Protein AF-A0A937ZVG6-F1 (afdb_monomer_lite)

Sequence (61 aa):
MSAPPSPRLRGSGRERMLVTPEGIALPITLASKGARAGALLMDLVFVALLQIATTVALASI

Structure (mmCIF, N/CA/C/O backbone):
data_AF-A0A937ZVG6-F1
#
_entry.id   AF-A0A937ZVG6-F1
#
loop_
_atom_site.group_PDB
_atom_site.id
_atom_site.type_symbol
_atom_site.label_atom_id
_atom_site.label_alt_id
_atom_site.label_comp_id
_atom_site.label_asym_id
_atom_site.label_entity_id
_atom_site.label_seq_id
_atom_site.pdbx_PDB_ins_code
_atom_site.Cartn_x
_atom_site.Cartn_y
_atom_site.Cartn_z
_atom_site.occupancy
_atom_site.B_iso_or_equiv
_atom_site.auth_seq_id
_atom_site.auth_comp_id
_atom_site.auth_asym_id
_atom_site.auth_atom_id
_atom_site.pdbx_PDB_model_num
ATOM 1 N N . MET A 1 1 ? -26.515 19.862 31.691 1.00 50.84 1 MET A N 1
ATOM 2 C CA . MET A 1 1 ? -25.209 19.450 31.133 1.00 50.84 1 MET A CA 1
ATOM 3 C C . MET A 1 1 ? -25.470 18.360 30.093 1.00 50.84 1 MET A C 1
ATOM 5 O O . MET A 1 1 ? -25.701 17.223 30.477 1.00 50.84 1 MET A O 1
ATOM 9 N N . SER A 1 2 ? -25.592 18.700 28.806 1.00 55.41 2 SER A N 1
ATOM 10 C CA . SER A 1 2 ? -25.915 17.732 27.742 1.00 55.41 2 SER A CA 1
ATOM 11 C C . SER A 1 2 ? -24.633 17.150 27.151 1.00 55.41 2 SER A C 1
ATOM 13 O O . SER A 1 2 ? -23.808 17.897 26.630 1.00 55.41 2 SER A O 1
ATOM 15 N N . ALA A 1 3 ? -24.459 15.832 27.238 1.00 68.69 3 ALA A N 1
ATOM 16 C CA . ALA A 1 3 ? -23.367 15.133 26.567 1.00 68.69 3 ALA A CA 1
ATOM 17 C C . ALA A 1 3 ? -23.493 15.281 25.034 1.00 68.69 3 ALA A C 1
ATOM 19 O O . ALA A 1 3 ? -24.618 15.250 24.524 1.00 68.69 3 ALA A O 1
ATOM 20 N N . PRO A 1 4 ? -22.382 15.437 24.289 1.00 69.69 4 PRO A N 1
ATOM 21 C CA . PRO A 1 4 ? -22.432 15.453 22.834 1.00 69.69 4 PRO A CA 1
ATOM 22 C C . PRO A 1 4 ? -22.904 14.087 22.305 1.00 69.69 4 PRO A C 1
ATOM 24 O O . PRO A 1 4 ? -22.581 13.051 22.895 1.00 69.69 4 PRO A O 1
ATOM 27 N N . PRO A 1 5 ? -23.681 14.057 21.208 1.00 62.00 5 PRO A N 1
ATOM 28 C CA . PRO A 1 5 ? -24.172 12.814 20.635 1.00 62.00 5 PRO A CA 1
ATOM 29 C C . PRO A 1 5 ? -22.989 11.969 20.155 1.00 62.00 5 PRO A C 1
ATOM 31 O O . PRO A 1 5 ? -22.222 12.384 19.288 1.00 62.00 5 PRO A O 1
ATOM 34 N N . SER A 1 6 ? -22.842 10.773 20.725 1.00 66.38 6 SER A N 1
ATOM 35 C CA . SER A 1 6 ? -21.869 9.789 20.266 1.00 66.38 6 SER A CA 1
ATOM 36 C C . SER A 1 6 ? -22.265 9.308 18.865 1.00 66.38 6 SER A C 1
ATOM 38 O O . SER A 1 6 ? -23.402 8.854 18.673 1.00 66.38 6 SER A O 1
ATOM 40 N N . PRO A 1 7 ? -21.372 9.392 17.860 1.00 63.44 7 PRO A N 1
ATOM 41 C CA . PRO A 1 7 ? -21.612 8.782 16.563 1.00 63.44 7 PRO A CA 1
ATOM 42 C C . PRO A 1 7 ? -21.728 7.274 16.784 1.00 63.44 7 PRO A C 1
ATOM 44 O O . PRO A 1 7 ? -20.739 6.578 16.991 1.00 63.44 7 PRO A O 1
ATOM 47 N N . ARG A 1 8 ? -22.957 6.752 16.799 1.00 60.72 8 ARG A N 1
ATOM 48 C CA . ARG A 1 8 ? -23.224 5.313 16.880 1.00 60.72 8 ARG A CA 1
ATOM 49 C C . ARG A 1 8 ? -22.882 4.672 15.535 1.00 60.72 8 ARG A C 1
ATOM 51 O O . ARG A 1 8 ? -23.769 4.267 14.789 1.00 60.72 8 ARG A O 1
ATOM 58 N N . LEU A 1 9 ? -21.590 4.591 15.221 1.00 60.16 9 LEU A N 1
ATOM 59 C CA . LEU A 1 9 ? -21.070 3.753 14.150 1.00 60.16 9 LEU A CA 1
ATOM 60 C C . LEU A 1 9 ? -20.920 2.333 14.694 1.00 60.16 9 LEU A C 1
ATOM 62 O O . LEU A 1 9 ? -20.143 2.022 15.590 1.00 60.16 9 LEU A O 1
ATOM 66 N N . ARG A 1 10 ? -21.793 1.487 14.170 1.00 53.69 10 ARG A N 1
ATOM 67 C CA . ARG A 1 10 ? -22.029 0.089 14.503 1.00 53.69 10 ARG A CA 1
ATOM 68 C C . ARG A 1 10 ? -20.724 -0.718 14.621 1.00 53.69 10 ARG A C 1
ATOM 70 O O . ARG A 1 10 ? -20.125 -1.101 13.626 1.00 53.69 10 ARG A O 1
ATOM 77 N N . GLY A 1 11 ? -20.337 -0.981 15.868 1.00 56.06 11 GLY A N 1
ATOM 78 C CA . GLY A 1 11 ? -19.648 -2.171 16.372 1.00 56.06 11 GLY A CA 1
ATOM 79 C C . GLY A 1 11 ? -18.694 -2.921 15.439 1.00 56.06 11 GLY A C 1
ATOM 80 O O . GLY A 1 11 ? -19.084 -3.818 14.700 1.00 56.06 11 GLY A O 1
ATOM 81 N N . SER A 1 12 ? -17.402 -2.690 15.632 1.00 55.41 12 SER A N 1
ATOM 82 C CA . SER A 1 12 ? -16.372 -3.723 15.503 1.00 55.41 12 SER A CA 1
ATOM 83 C C . SER A 1 12 ? -15.202 -3.221 16.350 1.00 55.41 12 SER A C 1
ATOM 85 O O . SER A 1 12 ? -14.788 -2.098 16.095 1.00 55.41 12 SER A O 1
ATOM 87 N N . GLY A 1 13 ? -14.723 -3.968 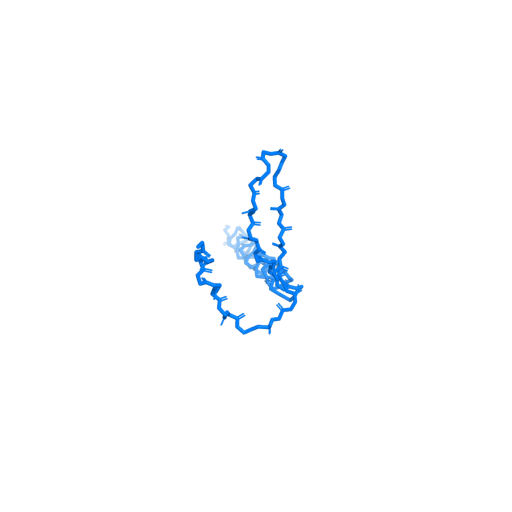17.357 1.00 60.34 13 GLY A N 1
ATOM 88 C CA . GLY A 1 13 ? -13.823 -3.551 18.467 1.00 60.34 13 GLY A CA 1
ATOM 89 C C . GLY A 1 13 ? -12.450 -2.932 18.119 1.00 60.34 13 GLY A C 1
ATOM 90 O O . GLY A 1 13 ? -11.403 -3.350 18.622 1.00 60.34 13 GLY A O 1
ATOM 91 N N . ARG A 1 14 ? -12.458 -1.930 17.247 1.00 66.25 14 ARG A N 1
ATOM 92 C CA . ARG A 1 14 ? -11.345 -1.273 16.562 1.00 66.25 14 ARG A CA 1
ATOM 93 C C . ARG A 1 14 ? -11.211 0.193 16.955 1.00 66.25 14 ARG A C 1
ATOM 95 O O . ARG A 1 14 ? -10.185 0.791 16.660 1.00 66.25 14 ARG A O 1
ATOM 102 N N . GLU A 1 15 ? -12.205 0.755 17.629 1.00 73.94 15 GLU A N 1
ATOM 103 C CA . GLU A 1 15 ? -12.098 2.081 18.223 1.00 73.94 15 GLU A CA 1
ATOM 104 C C . GLU A 1 15 ? -11.224 1.998 19.485 1.00 73.94 15 GLU A C 1
ATOM 106 O O . GLU A 1 15 ? -11.324 1.056 20.284 1.00 73.94 15 GLU A O 1
ATOM 111 N N . ARG A 1 16 ? -10.283 2.929 19.614 1.00 80.06 16 ARG A N 1
ATOM 112 C CA . ARG A 1 16 ? -9.414 3.094 20.779 1.00 80.06 16 ARG A CA 1
ATOM 113 C C . ARG A 1 16 ? -9.545 4.540 21.231 1.00 80.06 16 ARG A C 1
ATOM 115 O O . ARG A 1 16 ? -9.495 5.452 20.413 1.00 80.06 16 ARG A O 1
ATOM 122 N N . MET A 1 17 ? -9.699 4.741 22.531 1.00 85.12 17 MET A N 1
ATOM 123 C CA . MET A 1 17 ? -9.651 6.069 23.126 1.00 85.12 17 MET A CA 1
ATOM 124 C C . MET A 1 17 ? -8.223 6.319 23.597 1.00 85.12 17 MET A C 1
ATOM 126 O O . MET A 1 17 ? -7.739 5.622 24.488 1.00 85.12 17 MET A O 1
ATOM 130 N N . LEU A 1 18 ? -7.541 7.268 22.959 1.00 86.19 18 LEU A N 1
ATOM 131 C CA . LEU A 1 18 ? -6.227 7.725 23.389 1.00 86.19 18 LEU A CA 1
ATOM 132 C C . LEU A 1 18 ? -6.419 8.981 24.233 1.00 86.19 18 LEU A C 1
ATOM 134 O O . LEU A 1 18 ? -6.982 9.961 23.757 1.00 86.19 18 LEU A O 1
ATOM 138 N N . VAL A 1 19 ? -5.958 8.955 25.478 1.00 89.19 19 VAL A N 1
ATOM 139 C CA . VAL A 1 19 ? -5.888 10.163 26.302 1.00 89.19 19 VAL A CA 1
ATOM 140 C C . VAL A 1 19 ? -4.497 10.748 26.112 1.00 89.19 19 VAL A C 1
ATOM 142 O O . VAL A 1 19 ? -3.501 10.075 26.380 1.00 89.19 19 VAL A O 1
ATOM 145 N N . THR A 1 20 ? -4.422 11.966 25.580 1.00 90.25 20 THR A N 1
ATOM 146 C CA . THR A 1 20 ? -3.150 12.690 25.484 1.00 90.25 20 THR A CA 1
ATOM 147 C C . THR A 1 20 ? -2.706 13.143 26.882 1.00 90.25 20 THR A C 1
ATOM 149 O O . THR 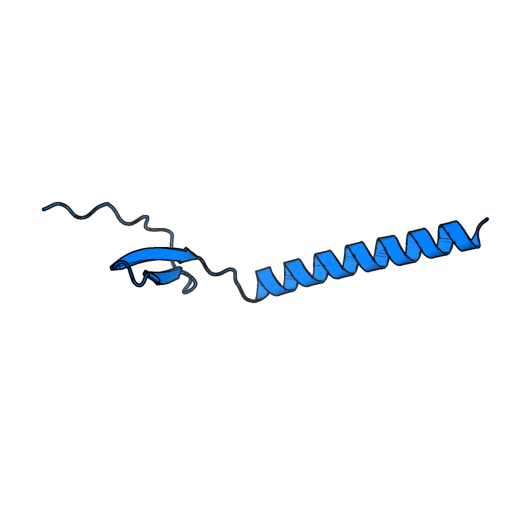A 1 20 ? -3.546 13.258 27.777 1.00 90.25 20 THR A O 1
ATOM 152 N N . PRO A 1 21 ? -1.408 13.417 27.113 1.00 88.06 21 PRO A N 1
ATOM 153 C CA . PRO A 1 21 ? -0.937 13.947 28.401 1.00 88.06 21 PRO A CA 1
ATOM 154 C C . PRO A 1 21 ? -1.609 15.275 28.788 1.00 88.06 21 PRO A C 1
ATOM 156 O O . PRO A 1 21 ? -1.745 15.564 29.970 1.00 88.06 21 PRO A O 1
ATOM 159 N N . GLU A 1 22 ? -2.113 16.022 27.803 1.00 92.88 22 GLU A N 1
ATOM 160 C CA . GLU A 1 22 ? -2.912 17.243 27.986 1.00 92.88 22 GLU A CA 1
ATOM 161 C C . GLU A 1 22 ? -4.343 16.975 28.496 1.00 92.88 22 GLU A C 1
ATOM 163 O O . GLU A 1 22 ? -5.145 17.894 28.644 1.00 92.88 22 GLU A O 1
ATOM 168 N N . GLY A 1 23 ? -4.714 15.709 28.712 1.00 89.06 23 GLY A N 1
ATOM 169 C CA . GLY A 1 23 ? -6.051 15.306 29.149 1.00 89.06 23 GLY A CA 1
ATOM 170 C C . GLY A 1 23 ? -7.114 15.353 28.047 1.00 89.06 23 GLY A C 1
ATOM 171 O O . GLY A 1 23 ? -8.301 15.200 28.335 1.00 89.06 23 GLY A O 1
ATOM 172 N N . ILE A 1 24 ? -6.720 15.541 26.782 1.00 90.06 24 ILE A N 1
ATOM 173 C CA . ILE A 1 24 ? -7.649 15.581 25.648 1.00 90.06 24 ILE A CA 1
ATOM 174 C C . ILE A 1 24 ? -7.887 14.152 25.153 1.00 90.06 24 ILE A C 1
ATOM 176 O O . ILE A 1 24 ? -6.954 13.428 24.798 1.00 90.06 24 ILE A O 1
ATOM 180 N N . ALA A 1 25 ? -9.154 13.737 25.118 1.00 88.88 25 ALA A N 1
ATOM 181 C CA . ALA A 1 25 ? -9.541 12.448 24.562 1.00 88.88 25 ALA A CA 1
ATOM 182 C C . ALA A 1 25 ? -9.547 12.515 23.029 1.00 88.88 25 ALA A C 1
ATOM 184 O O . ALA A 1 25 ? -10.348 13.232 22.428 1.00 88.88 25 ALA A O 1
ATOM 185 N N . LEU A 1 26 ? -8.671 11.734 22.400 1.00 87.25 26 LEU A N 1
ATOM 186 C CA . LEU A 1 26 ? -8.599 11.564 20.957 1.00 87.25 26 LEU A CA 1
ATOM 187 C C . LEU A 1 26 ? -9.150 10.176 20.580 1.00 87.25 26 LEU A C 1
ATOM 189 O O . LEU A 1 26 ? -8.465 9.165 20.778 1.00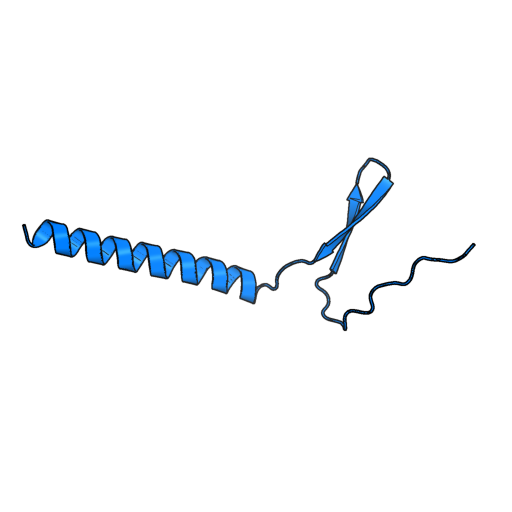 87.25 26 LEU A O 1
ATOM 193 N N . PRO A 1 27 ? -10.385 10.087 20.055 1.00 85.00 27 PRO A N 1
ATOM 194 C CA . PRO A 1 27 ? -10.908 8.833 19.535 1.00 85.00 27 PRO A CA 1
ATOM 195 C C . PRO A 1 27 ? -10.181 8.488 18.233 1.00 85.00 27 PRO A C 1
ATOM 197 O O . PRO A 1 27 ? -10.216 9.245 17.263 1.00 85.00 27 PRO A O 1
ATOM 200 N N . ILE A 1 28 ? -9.510 7.338 18.206 1.00 85.50 28 ILE A N 1
ATOM 201 C CA . ILE A 1 28 ? -8.820 6.833 17.018 1.00 85.50 28 ILE A CA 1
ATOM 202 C C . ILE A 1 28 ? -9.442 5.510 16.579 1.00 85.50 28 ILE A C 1
ATOM 204 O O . ILE A 1 28 ? -9.767 4.638 17.387 1.00 85.50 28 ILE A O 1
ATOM 208 N N . THR A 1 29 ? -9.583 5.335 15.267 1.00 84.69 29 THR A N 1
ATOM 209 C CA . THR A 1 29 ? -10.046 4.072 14.687 1.00 84.69 29 THR A CA 1
ATOM 210 C C . THR A 1 29 ? -8.855 3.292 14.159 1.00 84.69 29 THR A C 1
ATOM 212 O O . THR A 1 29 ? -8.133 3.745 13.272 1.00 84.69 29 THR A O 1
ATOM 215 N N . LEU A 1 30 ? -8.646 2.093 14.694 1.00 81.44 30 LEU A N 1
ATOM 216 C CA . LEU A 1 30 ? -7.569 1.218 14.268 1.00 81.44 30 LEU A CA 1
ATOM 217 C C . LEU A 1 30 ? -8.001 0.386 13.056 1.00 81.44 30 LEU A C 1
ATOM 219 O O . LEU A 1 30 ? -8.945 -0.402 13.130 1.00 81.44 30 LEU A O 1
ATOM 223 N N . ALA A 1 31 ? -7.268 0.500 11.948 1.00 82.00 31 ALA A N 1
ATOM 224 C CA . ALA A 1 31 ? -7.482 -0.359 10.787 1.00 82.00 31 ALA A CA 1
ATOM 225 C C . ALA A 1 31 ? -7.404 -1.850 11.170 1.00 82.00 31 ALA A C 1
ATOM 227 O O . ALA A 1 31 ? -6.621 -2.256 12.037 1.00 82.00 31 ALA A O 1
ATOM 228 N N . SER A 1 32 ? -8.218 -2.682 10.514 1.00 85.06 32 SER A N 1
ATOM 229 C CA . SER A 1 32 ? -8.228 -4.126 10.749 1.00 85.06 32 SER A CA 1
ATOM 230 C C . SER A 1 32 ? -6.871 -4.771 10.438 1.00 85.06 32 SER A C 1
ATOM 232 O O . SER A 1 32 ? -6.120 -4.282 9.596 1.00 85.06 32 SER A O 1
ATOM 234 N N . LYS A 1 33 ? -6.574 -5.917 11.076 1.00 84.31 33 LYS A N 1
ATOM 235 C CA . LYS A 1 33 ? -5.388 -6.725 10.736 1.00 84.31 33 LYS A CA 1
ATOM 236 C C . LYS A 1 33 ? -5.338 -7.045 9.230 1.00 84.31 33 LYS A C 1
ATOM 238 O O . LYS A 1 33 ? -4.280 -6.936 8.628 1.00 84.31 33 LYS A O 1
ATOM 243 N N . GLY A 1 34 ? -6.494 -7.346 8.628 1.00 86.69 34 GLY A N 1
ATOM 244 C CA . GLY A 1 34 ? -6.624 -7.599 7.190 1.00 86.69 34 GLY A CA 1
ATOM 245 C C . GLY A 1 34 ? -6.380 -6.366 6.318 1.00 86.69 34 GLY A C 1
ATOM 246 O O . GLY A 1 34 ? -5.687 -6.476 5.318 1.00 86.69 34 GLY A O 1
ATOM 247 N N . ALA A 1 35 ? -6.864 -5.183 6.711 1.00 90.31 35 ALA A N 1
ATOM 248 C CA . ALA A 1 35 ? -6.628 -3.946 5.960 1.00 90.31 35 ALA A CA 1
ATOM 249 C C . ALA A 1 35 ? -5.137 -3.582 5.915 1.00 90.31 35 ALA A C 1
ATOM 251 O O . ALA A 1 35 ? -4.635 -3.170 4.876 1.00 90.31 35 ALA A O 1
ATOM 252 N N . ARG A 1 36 ? -4.413 -3.796 7.021 1.00 90.88 36 ARG A N 1
ATOM 253 C CA . ARG A 1 36 ? -2.957 -3.588 7.070 1.00 90.88 36 ARG A CA 1
ATOM 254 C C . ARG A 1 36 ? -2.206 -4.572 6.172 1.00 90.88 36 ARG A C 1
ATOM 256 O O . ARG A 1 36 ? -1.325 -4.159 5.431 1.00 90.88 36 ARG A O 1
ATOM 263 N N . ALA A 1 37 ? -2.572 -5.855 6.219 1.00 94.69 37 ALA A N 1
ATOM 264 C CA . ALA A 1 37 ? -1.972 -6.877 5.362 1.00 94.69 37 ALA A CA 1
ATOM 265 C C . ALA A 1 37 ? -2.273 -6.628 3.875 1.00 94.69 37 ALA A C 1
ATOM 267 O O . ALA A 1 37 ? -1.384 -6.754 3.043 1.00 94.69 37 ALA A O 1
ATOM 268 N N . GLY A 1 38 ? -3.503 -6.220 3.547 1.00 95.06 38 GLY A N 1
ATOM 269 C CA . GLY A 1 38 ? -3.895 -5.856 2.187 1.00 95.06 38 GLY A CA 1
ATOM 270 C C . GLY A 1 38 ? -3.113 -4.656 1.657 1.00 95.06 38 GLY A C 1
ATOM 271 O O . GLY A 1 38 ? -2.619 -4.713 0.538 1.00 95.06 38 GLY A O 1
ATOM 272 N N . ALA A 1 39 ? -2.932 -3.611 2.472 1.00 95.56 39 ALA A N 1
ATOM 273 C CA . ALA A 1 39 ? -2.115 -2.457 2.099 1.00 95.56 39 ALA A CA 1
ATOM 274 C C . ALA A 1 39 ? -0.661 -2.855 1.789 1.00 95.56 39 ALA A C 1
ATOM 276 O O . ALA A 1 39 ? -0.132 -2.456 0.757 1.00 95.56 39 ALA A O 1
ATOM 277 N N . LEU A 1 40 ? -0.050 -3.699 2.631 1.00 96.25 40 LEU A N 1
ATOM 278 C CA . LEU A 1 40 ? 1.302 -4.219 2.400 1.00 96.25 40 LEU A CA 1
ATOM 279 C C . LEU A 1 40 ? 1.388 -5.068 1.123 1.00 96.25 40 LEU A C 1
ATOM 281 O O . LEU A 1 40 ? 2.322 -4.919 0.344 1.00 96.25 40 LEU A O 1
ATOM 285 N N . LEU A 1 41 ? 0.424 -5.966 0.902 1.00 98.06 41 LEU A N 1
ATOM 286 C CA . LEU A 1 41 ? 0.412 -6.820 -0.287 1.00 98.06 41 LEU A CA 1
ATOM 287 C C . LEU A 1 41 ? 0.261 -6.007 -1.571 1.00 98.06 41 LEU A C 1
ATOM 289 O O . LEU A 1 41 ? 0.926 -6.318 -2.551 1.00 98.06 41 LEU A O 1
ATOM 293 N N . MET A 1 42 ? -0.582 -4.973 -1.568 1.00 97.25 42 MET A N 1
ATOM 294 C CA . MET A 1 42 ? -0.711 -4.082 -2.722 1.00 97.25 42 MET A CA 1
ATOM 295 C C . MET A 1 42 ? 0.614 -3.387 -3.028 1.00 97.25 42 MET A C 1
ATOM 297 O O . MET A 1 42 ? 1.054 -3.422 -4.173 1.00 97.25 42 MET A O 1
ATOM 301 N N . ASP A 1 43 ? 1.275 -2.830 -2.012 1.00 96.50 43 ASP A N 1
ATOM 302 C CA . ASP A 1 43 ? 2.579 -2.178 -2.170 1.00 96.50 43 ASP A CA 1
ATOM 303 C C . ASP A 1 43 ? 3.625 -3.131 -2.778 1.00 96.50 43 ASP A C 1
ATOM 305 O O . ASP A 1 43 ? 4.242 -2.824 -3.799 1.00 96.50 43 ASP A O 1
ATOM 309 N N . LEU A 1 44 ? 3.730 -4.353 -2.242 1.00 98.19 44 LEU A N 1
ATOM 310 C CA . LEU A 1 44 ? 4.639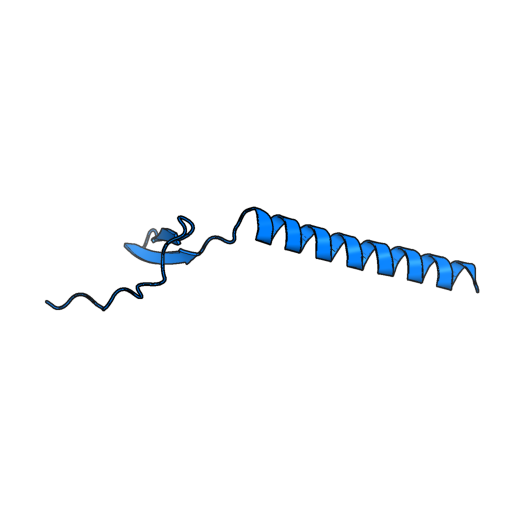 -5.384 -2.754 1.00 98.19 44 LEU A CA 1
ATOM 311 C C . LEU A 1 44 ? 4.320 -5.808 -4.192 1.00 98.19 44 LEU A C 1
ATOM 313 O O . LEU A 1 44 ? 5.241 -6.006 -4.982 1.00 98.19 44 LEU A O 1
ATOM 317 N N . VAL A 1 45 ? 3.040 -5.948 -4.546 1.00 98.62 45 VAL A N 1
ATOM 318 C CA . VAL A 1 45 ? 2.623 -6.309 -5.909 1.00 98.62 45 VAL A CA 1
ATOM 319 C C . VAL A 1 45 ? 3.014 -5.214 -6.893 1.00 98.62 45 VAL A C 1
ATOM 321 O O . VAL A 1 45 ? 3.614 -5.519 -7.922 1.00 98.62 45 VAL A O 1
ATOM 324 N N . PHE A 1 46 ? 2.728 -3.948 -6.587 1.00 98.44 46 PHE A N 1
ATOM 325 C CA . PHE A 1 46 ? 3.086 -2.847 -7.481 1.00 98.44 46 PHE A CA 1
ATOM 326 C C . PHE A 1 46 ? 4.598 -2.710 -7.634 1.00 98.44 46 PHE A C 1
ATOM 328 O O . PHE A 1 46 ? 5.081 -2.619 -8.762 1.00 98.44 46 PHE A O 1
ATOM 335 N N . VAL A 1 47 ? 5.353 -2.768 -6.534 1.00 98.25 47 VAL A N 1
ATOM 336 C CA . VAL A 1 47 ? 6.820 -2.721 -6.584 1.00 98.25 47 VAL A CA 1
ATOM 337 C C . VAL A 1 47 ? 7.380 -3.892 -7.390 1.00 98.25 47 VAL A C 1
ATOM 339 O O . VAL A 1 47 ? 8.221 -3.674 -8.257 1.00 98.25 47 VAL A O 1
ATOM 342 N N . ALA A 1 48 ? 6.901 -5.119 -7.173 1.00 98.44 48 ALA A N 1
ATOM 343 C CA . ALA A 1 48 ? 7.368 -6.286 -7.919 1.00 98.44 48 ALA A CA 1
ATOM 344 C C . ALA A 1 48 ? 7.053 -6.177 -9.419 1.00 98.44 48 ALA A C 1
ATOM 346 O O . ALA A 1 48 ? 7.919 -6.449 -10.249 1.00 98.44 48 ALA A O 1
ATOM 347 N N . LEU A 1 49 ? 5.841 -5.742 -9.777 1.00 98.69 49 LEU A N 1
ATOM 348 C CA . LEU A 1 49 ? 5.448 -5.550 -11.173 1.00 98.69 49 LEU A CA 1
ATOM 349 C C . LEU A 1 49 ? 6.299 -4.480 -11.855 1.00 98.69 49 LEU A C 1
ATOM 351 O O . LEU A 1 49 ? 6.802 -4.714 -12.952 1.00 98.69 49 LEU A O 1
ATOM 355 N N . LEU A 1 50 ? 6.500 -3.334 -11.203 1.00 98.44 50 LEU A N 1
ATOM 356 C CA . LEU A 1 50 ? 7.335 -2.257 -11.733 1.00 98.44 50 LEU A CA 1
ATOM 357 C C . LEU A 1 50 ? 8.797 -2.685 -11.857 1.00 98.44 50 LEU A C 1
ATOM 359 O O . LEU A 1 50 ? 9.435 -2.382 -12.863 1.00 98.44 50 LEU A O 1
ATOM 363 N N . GLN A 1 51 ? 9.311 -3.432 -10.882 1.00 98.19 51 GLN A N 1
ATOM 364 C CA . GLN A 1 51 ? 10.666 -3.973 -10.914 1.00 98.19 51 GLN A CA 1
ATOM 365 C C . GLN A 1 51 ? 10.857 -4.924 -12.097 1.00 98.19 51 GLN A C 1
ATOM 367 O O . GLN A 1 51 ? 11.815 -4.777 -12.856 1.00 98.19 51 GLN A O 1
ATOM 372 N N . ILE A 1 52 ? 9.936 -5.874 -12.291 1.00 98.44 52 ILE A N 1
ATOM 373 C CA . ILE A 1 52 ? 9.975 -6.816 -13.418 1.00 98.44 52 ILE A CA 1
ATOM 374 C C . ILE A 1 52 ? 9.865 -6.059 -14.742 1.00 98.44 52 ILE A C 1
ATOM 376 O O . ILE A 1 52 ? 10.694 -6.263 -15.625 1.00 98.44 52 ILE A O 1
ATOM 380 N N . ALA A 1 53 ? 8.888 -5.159 -14.871 1.00 98.38 53 ALA A N 1
ATOM 381 C CA . ALA A 1 53 ? 8.675 -4.383 -16.089 1.00 98.38 53 ALA A CA 1
ATOM 382 C C . ALA A 1 53 ? 9.918 -3.564 -16.463 1.00 98.38 53 ALA A C 1
ATOM 384 O O . ALA A 1 53 ? 10.364 -3.606 -17.607 1.00 98.38 53 ALA A O 1
ATOM 385 N N . THR A 1 54 ? 10.520 -2.882 -15.487 1.00 97.88 54 THR A N 1
ATOM 386 C CA . THR A 1 54 ? 11.744 -2.096 -15.690 1.00 97.88 54 THR A CA 1
ATOM 387 C C . THR A 1 54 ? 12.919 -2.989 -16.079 1.00 97.88 54 THR A C 1
ATOM 389 O O . THR A 1 54 ? 13.661 -2.663 -17.000 1.00 97.88 54 THR A O 1
ATOM 392 N N . THR A 1 55 ? 13.067 -4.144 -15.427 1.00 97.69 55 THR A N 1
ATOM 393 C CA . THR A 1 55 ? 14.143 -5.100 -15.727 1.00 97.69 55 THR A CA 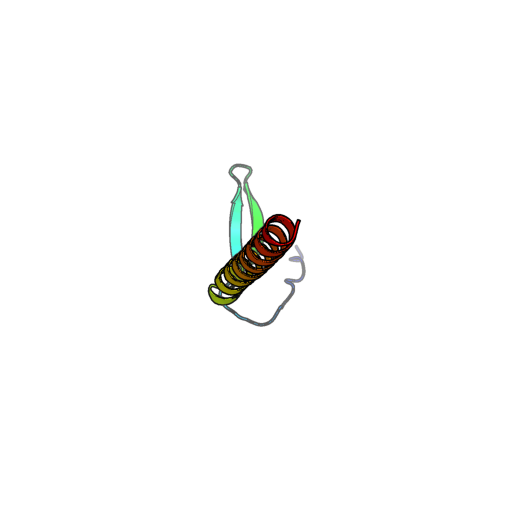1
ATOM 394 C C . THR A 1 55 ? 14.027 -5.638 -17.153 1.00 97.69 55 THR A C 1
ATOM 396 O O . THR A 1 55 ? 15.018 -5.676 -17.876 1.00 97.69 55 THR A O 1
ATOM 399 N N . VAL A 1 56 ? 12.817 -6.008 -17.581 1.00 98.19 56 VAL A N 1
ATOM 400 C CA . VAL A 1 56 ? 12.553 -6.475 -18.951 1.00 98.19 56 VAL A CA 1
ATOM 401 C C . VAL A 1 56 ? 12.808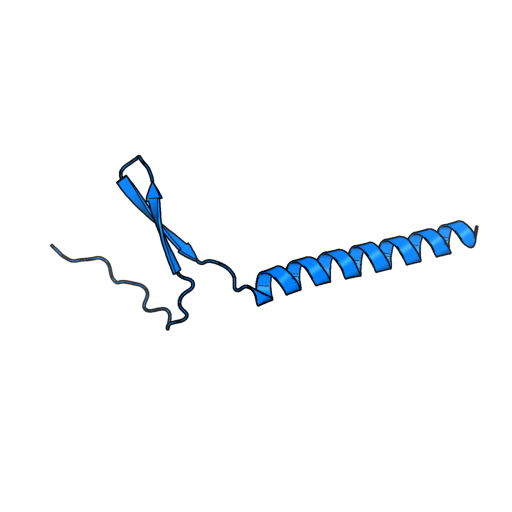 -5.364 -19.965 1.00 98.19 56 VAL A C 1
ATOM 403 O O . VAL A 1 56 ? 13.466 -5.611 -20.971 1.00 98.19 56 VAL A O 1
ATOM 406 N N . ALA A 1 57 ? 12.338 -4.145 -19.692 1.00 97.75 57 ALA A N 1
ATOM 407 C CA . ALA A 1 57 ? 12.559 -3.002 -20.571 1.00 97.75 57 ALA A CA 1
ATOM 408 C C . ALA A 1 57 ? 14.058 -2.731 -20.781 1.00 97.75 57 ALA A C 1
ATOM 410 O O . ALA A 1 57 ? 14.493 -2.581 -21.918 1.00 97.75 57 ALA A O 1
ATOM 411 N N . LEU A 1 58 ? 14.856 -2.748 -19.709 1.00 97.44 58 LEU A N 1
ATOM 412 C CA . LEU A 1 58 ? 16.309 -2.579 -19.795 1.00 97.44 58 LEU A CA 1
ATOM 413 C C . LEU A 1 58 ? 16.997 -3.735 -20.527 1.00 97.44 58 LEU A C 1
ATOM 415 O O . LEU A 1 58 ? 17.910 -3.489 -21.301 1.00 97.44 58 LEU A O 1
ATOM 419 N N . ALA A 1 59 ? 16.564 -4.978 -20.307 1.00 96.44 59 ALA A N 1
ATOM 420 C CA . ALA A 1 59 ? 17.128 -6.144 -20.992 1.00 96.44 59 ALA A CA 1
ATOM 421 C C . ALA A 1 59 ? 16.795 -6.189 -22.496 1.00 96.44 59 ALA A C 1
ATOM 423 O O . ALA A 1 59 ? 17.435 -6.925 -23.242 1.00 96.44 59 ALA A O 1
ATOM 424 N N . SER A 1 60 ? 15.767 -5.451 -22.925 1.00 90.62 60 SER A N 1
ATOM 425 C CA . SER A 1 60 ? 15.323 -5.385 -24.321 1.00 90.62 60 SER A CA 1
ATOM 426 C C . SER A 1 60 ? 15.992 -4.286 -25.156 1.00 90.62 60 SER A C 1
ATOM 428 O O . SER A 1 60 ? 15.701 -4.188 -26.349 1.00 90.62 60 SER A O 1
ATOM 430 N N . ILE A 1 61 ? 16.848 -3.466 -24.537 1.00 88.06 61 ILE A N 1
ATOM 431 C CA . ILE A 1 61 ? 17.657 -2.413 -25.175 1.00 88.06 61 ILE A CA 1
ATOM 432 C C . ILE A 1 61 ? 19.062 -2.960 -25.427 1.00 88.06 61 ILE A C 1
ATOM 434 O O . ILE A 1 61 ? 19.586 -2.709 -26.535 1.00 88.06 61 ILE A O 1
#

pLDDT: mean 84.71, std 14.5, range [50.84, 98.69]

Foldseek 3Di:
DDDDDDPPPDDDPQWDWDQDPVRDTDIDGHDDPVVVVVVVVVVVVVVVVVVVVVVVVVVVD

Secondary structure (DSSP, 8-state):
-PPPPP------S-EEEEEPTTS-EEEEEPPPHHHHHHHHHHHHHHHHHHHHHHHHHHHT-

Radius of gyration: 21.66 Å; chains: 1; bounding box: 44×27×56 Å